Protein AF-A0AAD2HY59-F1 (afdb_monomer)

Nearest PDB structures (foldseek):
  3oyn-assembly1_A  TM=8.145E-01  e=1.108E-03  Human spumaretrovirus
  2x74-assembly2_A  TM=9.510E-01  e=5.685E-03  Human spumaretrovirus
  4bac-assembly1_A-2  TM=8.127E-01  e=1.832E-03  Human spumaretrovirus
  3s3n-assembly1_B-2  TM=8.942E-01  e=7.787E-03  Human spumaretrovirus
  4ikf-assembly1_B  TM=8.886E-01  e=1.001E-02  Human spumaretrovirus

pLDDT: mean 91.21, std 5.13, range [69.12, 96.81]

Mean pr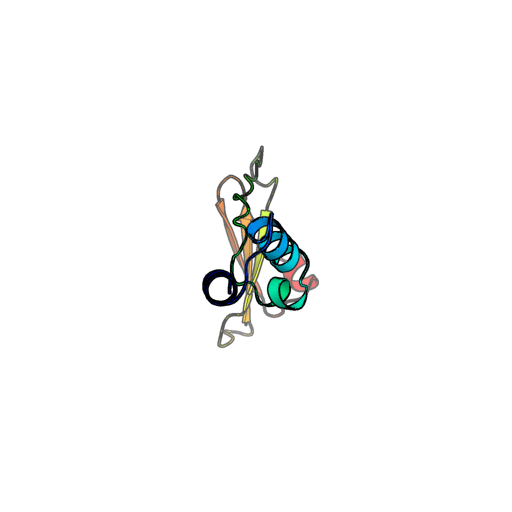edicted aligned error: 8.13 Å

Organism: NCBI:txid2018698

Solvent-accessible surface area (backbone atoms only — not comparable to full-atom values): 6170 Å² total; per-residue (Å²): 109,71,74,66,44,66,76,78,54,87,63,88,65,48,70,57,54,53,52,50,47,55,73,68,34,61,75,55,56,74,68,50,82,80,74,83,82,74,78,85,80,85,82,85,54,98,48,81,78,74,44,68,52,71,51,76,47,81,51,77,84,61,56,98,66,28,32,33,36,39,38,40,27,26,69,61,81,60,50,73,52,72,50,79,27,66,56,98,44,72,72,54,59,75,68,108

Sequence (96 aa):
TKSLLETRFWWPEMERDVDWWRKTCHSCQVRQKTLLRTPPTLTMTPSVFQKIHTDVMIMGTPSNGYRYVVAARDSLTRYVEARPLQADNAKAIARF

Radius of gyration: 26.09 Å; Cα contacts (8 Å, |Δi|>4): 102; chains: 1; bounding box: 51×36×65 Å

Secondary structure (DSSP, 8-state):
-HHHHHTT---TTHHHHHHHHHHH-HHHHHH------PPPP-----STTSSEEEEEEEEEEEETTEEEEEEEEETTT--EEEEEESS-SHHHHTT-

InterPro domains:
  IPR012337 Ribonuclease H-like superfamily [SSF53098] (45-95)
  IPR036397 Ribonuclease H superfamily [G3DSA:3.30.420.10] (41-96)
  IPR041588 Integrase zinc-binding domain [PF17921] (1-33)
  IPR052160 Gypsy Retrotransposon Integrase-like [PTHR47266] (1-87)

Foldseek 3Di:
DVVVCVVPDDDPPVVVVVVVCCVPPPVNVVPDPDDDDDDDDDDDDPDWPRDKDKDKDAADDDDPLFGIKIWIATPPPRDIDIDTFNDDDPVRVVVD

Structure (mmCIF, N/CA/C/O backbone):
data_AF-A0AAD2HY59-F1
#
_entry.id   AF-A0AAD2HY59-F1
#
loop_
_atom_site.group_PDB
_atom_site.id
_atom_site.type_symbol
_atom_site.label_atom_id
_atom_site.label_alt_id
_atom_site.label_comp_id
_atom_site.label_asym_id
_atom_site.label_entity_id
_atom_site.label_seq_id
_atom_site.pdbx_PDB_ins_code
_atom_site.Cartn_x
_atom_site.Cartn_y
_atom_site.Cartn_z
_atom_site.occupancy
_atom_site.B_iso_or_equiv
_atom_site.auth_seq_id
_atom_site.auth_comp_id
_atom_site.auth_asym_id
_atom_site.auth_atom_id
_atom_site.pdbx_PDB_model_num
ATOM 1 N N . THR A 1 1 ? 24.381 -8.063 -26.396 1.00 69.12 1 THR A N 1
ATOM 2 C CA . THR A 1 1 ? 23.778 -8.265 -27.732 1.00 69.12 1 THR A CA 1
ATOM 3 C C . THR A 1 1 ? 24.348 -7.311 -28.759 1.00 69.12 1 THR A C 1
ATOM 5 O O . THR A 1 1 ? 24.889 -7.812 -29.728 1.00 69.12 1 THR A O 1
ATOM 8 N N . LYS A 1 2 ? 24.325 -5.985 -28.532 1.00 78.81 2 LYS A N 1
ATOM 9 C CA . LYS A 1 2 ? 24.937 -4.987 -29.437 1.00 78.81 2 LYS A CA 1
ATOM 10 C C . LYS A 1 2 ? 26.405 -5.311 -29.786 1.00 78.81 2 LYS A C 1
ATOM 12 O O . LYS A 1 2 ? 26.697 -5.579 -30.942 1.00 78.81 2 LYS A O 1
ATOM 17 N N . SER A 1 3 ? 27.256 -5.501 -28.774 1.00 81.44 3 SER A N 1
ATOM 18 C CA . SER A 1 3 ? 28.675 -5.859 -28.958 1.00 81.44 3 SER A CA 1
ATOM 19 C C . SER A 1 3 ? 28.933 -7.172 -29.714 1.00 81.44 3 SER A C 1
ATOM 21 O O . SER A 1 3 ? 29.959 -7.322 -30.365 1.00 81.44 3 SER A O 1
ATOM 23 N N . LEU A 1 4 ? 28.019 -8.147 -29.650 1.00 88.31 4 LEU A N 1
ATOM 24 C CA . LEU A 1 4 ? 28.159 -9.414 -30.382 1.00 88.31 4 LEU A CA 1
ATOM 25 C C . LEU A 1 4 ? 27.776 -9.277 -31.857 1.00 88.31 4 LEU A C 1
ATOM 27 O O . LEU A 1 4 ? 28.304 -10.008 -32.686 1.00 88.31 4 LEU A O 1
ATOM 31 N N . LEU A 1 5 ? 26.863 -8.363 -32.185 1.00 88.25 5 LEU A N 1
ATOM 32 C CA . LEU A 1 5 ? 26.469 -8.108 -33.567 1.00 88.25 5 LEU A CA 1
ATOM 33 C C . LEU A 1 5 ? 27.541 -7.279 -34.287 1.00 88.25 5 LEU A C 1
ATOM 35 O O . LEU A 1 5 ? 27.922 -7.625 -35.400 1.00 88.25 5 LEU A O 1
ATOM 39 N N . GLU A 1 6 ? 28.088 -6.262 -33.616 1.00 88.69 6 GLU A N 1
ATOM 40 C CA . GLU A 1 6 ? 29.126 -5.361 -34.152 1.00 88.69 6 GLU A CA 1
ATOM 41 C C . GLU A 1 6 ? 30.438 -6.073 -34.512 1.00 88.69 6 GLU A C 1
ATOM 43 O O . GLU A 1 6 ? 31.196 -5.597 -35.349 1.00 88.69 6 GLU A O 1
ATOM 48 N N . THR A 1 7 ? 30.717 -7.232 -33.907 1.00 91.00 7 THR A N 1
ATOM 49 C CA . THR A 1 7 ? 31.935 -8.009 -34.204 1.00 91.00 7 THR A CA 1
ATOM 50 C C . THR A 1 7 ? 31.851 -8.810 -35.502 1.00 91.00 7 THR A C 1
ATOM 52 O O . THR A 1 7 ? 32.877 -9.288 -35.979 1.00 91.00 7 THR A O 1
ATOM 55 N N . ARG A 1 8 ? 30.651 -9.009 -36.064 1.00 91.81 8 ARG A N 1
ATOM 56 C CA . ARG A 1 8 ? 30.427 -9.930 -37.195 1.00 91.81 8 ARG A CA 1
ATOM 57 C C . ARG A 1 8 ? 29.671 -9.316 -38.367 1.00 91.81 8 ARG A C 1
ATOM 59 O O . ARG A 1 8 ? 29.758 -9.849 -39.468 1.00 91.81 8 ARG A O 1
ATOM 66 N N . PHE A 1 9 ? 28.924 -8.240 -38.139 1.00 90.19 9 PHE A N 1
ATOM 67 C CA . PHE A 1 9 ? 28.036 -7.649 -39.134 1.00 90.19 9 PHE A CA 1
ATOM 68 C C . PHE A 1 9 ? 28.090 -6.123 -39.074 1.00 90.19 9 PHE A C 1
ATOM 70 O O . PHE A 1 9 ? 28.314 -5.543 -38.013 1.00 90.19 9 PHE A O 1
ATOM 77 N N . TRP A 1 10 ? 27.846 -5.484 -40.218 1.00 91.81 10 TRP A N 1
ATOM 78 C CA . TRP A 1 10 ? 27.728 -4.035 -40.336 1.00 91.81 10 TRP A CA 1
ATOM 79 C C . TRP A 1 10 ? 26.715 -3.675 -41.425 1.00 91.81 10 TRP A C 1
ATOM 81 O O . TRP A 1 10 ? 26.727 -4.275 -42.501 1.00 91.81 10 TRP A O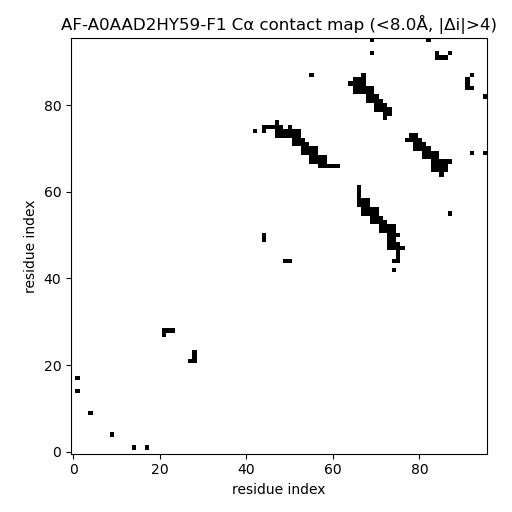 1
ATOM 91 N N . TRP A 1 11 ? 25.855 -2.697 -41.143 1.00 93.88 11 TRP A N 1
ATOM 92 C CA . TRP A 1 11 ? 24.978 -2.053 -42.121 1.00 93.88 11 TRP A CA 1
ATOM 93 C C . TRP A 1 11 ? 24.597 -0.631 -41.656 1.00 93.88 11 TRP A C 1
ATOM 95 O O . TRP A 1 11 ? 24.758 -0.312 -40.470 1.00 93.88 11 TRP A O 1
ATOM 105 N N . PRO A 1 12 ? 24.104 0.243 -42.556 1.00 94.50 12 PRO A N 1
ATOM 106 C CA . PRO A 1 12 ? 23.625 1.575 -42.180 1.00 94.50 12 PRO A CA 1
ATOM 107 C C . PRO A 1 12 ? 22.482 1.504 -41.154 1.00 94.50 12 PRO A C 1
ATOM 109 O O . PRO A 1 12 ? 21.588 0.686 -41.297 1.00 94.50 12 PRO A O 1
ATOM 112 N N . GLU A 1 13 ? 22.493 2.363 -40.131 1.00 92.25 13 GLU A N 1
ATOM 113 C CA . GLU A 1 13 ? 21.469 2.416 -39.061 1.00 92.25 13 GLU A CA 1
ATOM 114 C C . GLU A 1 13 ? 21.336 1.163 -38.167 1.00 92.25 13 GLU A C 1
ATOM 116 O O . GLU A 1 13 ? 20.399 1.066 -37.376 1.00 92.25 13 GLU A O 1
ATOM 121 N N . MET A 1 14 ? 22.315 0.253 -38.176 1.00 91.31 14 MET A N 1
ATOM 122 C CA . MET A 1 14 ? 22.333 -0.958 -37.341 1.00 91.31 14 MET A CA 1
ATOM 123 C C . MET A 1 14 ? 21.961 -0.731 -35.867 1.00 91.31 14 MET A C 1
ATOM 125 O O . MET A 1 14 ? 21.223 -1.520 -35.274 1.00 91.31 14 MET A O 1
ATOM 129 N N . GLU A 1 15 ? 22.447 0.349 -35.254 1.00 90.25 15 GLU A N 1
ATOM 130 C CA . GLU A 1 15 ? 22.112 0.660 -33.862 1.00 90.25 15 GLU A CA 1
ATOM 131 C C . GLU A 1 15 ? 20.613 0.912 -33.654 1.00 90.25 15 GLU A C 1
ATOM 133 O O . GLU A 1 15 ? 20.039 0.465 -32.656 1.00 90.25 15 GLU A O 1
ATOM 138 N N . ARG A 1 16 ? 19.981 1.609 -34.604 1.00 93.38 16 ARG A N 1
ATOM 139 C CA . ARG A 1 16 ? 18.558 1.947 -34.580 1.00 93.38 16 ARG A CA 1
ATOM 140 C C . ARG A 1 16 ? 17.708 0.691 -34.722 1.00 93.38 16 ARG A C 1
ATOM 142 O O . ARG A 1 16 ? 16.758 0.525 -33.960 1.00 93.38 16 ARG A O 1
ATOM 149 N N . ASP A 1 17 ? 18.080 -0.204 -35.632 1.00 92.69 17 ASP A N 1
ATOM 150 C CA . ASP A 1 17 ? 17.369 -1.465 -35.860 1.00 92.69 17 ASP A CA 1
ATOM 151 C C . ASP A 1 17 ? 17.447 -2.392 -34.645 1.00 92.69 17 ASP A C 1
ATOM 153 O O . ASP A 1 17 ? 16.446 -2.982 -34.231 1.00 92.69 17 ASP A O 1
ATOM 157 N N . VAL A 1 18 ? 18.625 -2.485 -34.017 1.00 92.50 18 VAL A N 1
ATOM 158 C CA . VAL A 1 18 ? 18.819 -3.281 -32.797 1.00 92.50 18 VAL A CA 1
ATOM 159 C C . VAL A 1 18 ? 18.002 -2.715 -31.633 1.00 92.50 18 VAL A C 1
ATOM 161 O O . VAL A 1 18 ? 17.401 -3.489 -30.882 1.00 92.50 18 VAL A O 1
ATOM 164 N N . ASP A 1 19 ? 17.951 -1.391 -31.464 1.00 91.38 19 ASP A N 1
ATOM 165 C CA . ASP A 1 19 ? 17.126 -0.770 -30.422 1.00 91.38 19 ASP A CA 1
ATOM 166 C C . ASP A 1 19 ? 15.625 -0.931 -30.704 1.00 91.38 19 ASP A C 1
ATOM 168 O O . ASP A 1 19 ? 14.860 -1.262 -29.794 1.00 91.38 19 ASP A O 1
ATOM 172 N N . TRP A 1 20 ? 15.201 -0.782 -31.963 1.00 94.31 20 TRP A N 1
ATOM 173 C CA . TRP A 1 20 ? 13.826 -1.044 -32.382 1.00 94.31 20 TRP A CA 1
ATOM 174 C C . TRP A 1 20 ? 13.419 -2.486 -32.072 1.00 94.31 20 TRP A C 1
ATOM 176 O O . TRP A 1 20 ? 12.424 -2.700 -31.380 1.00 94.31 20 TRP A O 1
ATOM 186 N N . TRP A 1 21 ? 14.231 -3.468 -32.474 1.00 92.75 21 TRP A N 1
ATOM 187 C CA . TRP A 1 21 ? 13.978 -4.881 -32.192 1.00 92.75 21 TRP A CA 1
ATOM 188 C C . TRP A 1 21 ? 13.930 -5.169 -30.690 1.00 92.75 21 TRP A C 1
ATOM 190 O O . TRP A 1 21 ? 13.057 -5.892 -30.211 1.00 92.75 21 TRP A O 1
ATOM 200 N N . ARG A 1 22 ? 14.833 -4.570 -29.901 1.00 90.62 22 ARG A N 1
ATOM 201 C CA . ARG A 1 22 ? 14.817 -4.707 -28.436 1.00 90.62 22 ARG A CA 1
ATOM 202 C C . ARG A 1 22 ? 13.506 -4.196 -27.833 1.00 90.62 22 ARG A C 1
ATOM 204 O O . ARG A 1 22 ? 12.998 -4.806 -26.890 1.00 90.62 22 ARG A O 1
ATOM 211 N N . LYS A 1 23 ? 12.978 -3.082 -28.347 1.00 90.38 23 LYS A N 1
ATOM 212 C CA . LYS A 1 23 ? 11.725 -2.463 -27.888 1.00 90.38 23 LYS A CA 1
ATOM 213 C C . LYS A 1 23 ? 10.486 -3.258 -28.308 1.00 90.38 23 LYS A C 1
ATOM 215 O O . LYS A 1 23 ? 9.542 -3.330 -27.531 1.00 90.38 23 LYS A O 1
ATOM 220 N N . THR A 1 24 ? 10.486 -3.869 -29.491 1.00 94.88 24 THR A N 1
ATOM 221 C CA . THR A 1 24 ? 9.331 -4.620 -30.019 1.00 94.88 24 THR A CA 1
ATOM 222 C C . THR A 1 24 ? 9.326 -6.100 -29.628 1.00 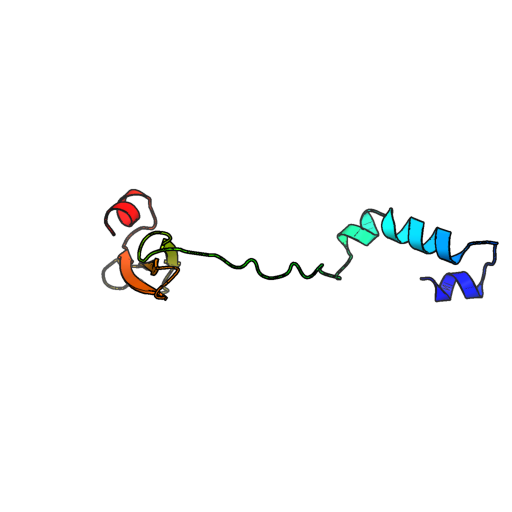94.88 24 THR A C 1
ATOM 224 O O . THR A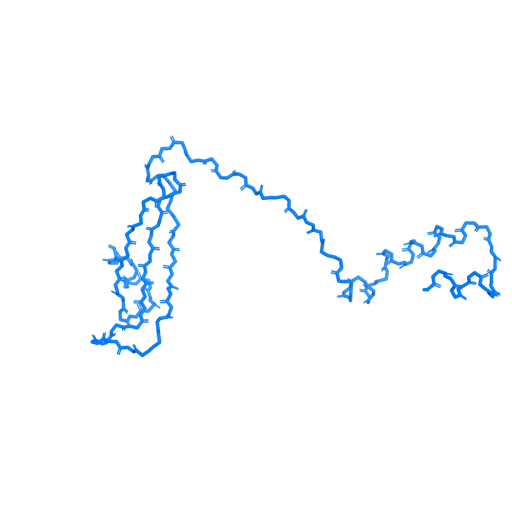 1 24 ? 8.274 -6.738 -29.642 1.00 94.88 24 THR A O 1
ATOM 227 N N . CYS A 1 25 ? 10.469 -6.667 -29.232 1.00 93.81 25 CYS A N 1
ATOM 228 C CA . CYS A 1 25 ? 10.573 -8.073 -28.855 1.00 93.81 25 CYS A CA 1
ATOM 229 C C . CYS A 1 25 ? 9.853 -8.380 -27.530 1.00 93.81 25 CYS A C 1
ATOM 231 O O . CYS A 1 25 ? 10.364 -8.109 -26.440 1.00 93.81 25 CYS A O 1
ATOM 233 N N . HIS A 1 26 ? 8.696 -9.040 -27.616 1.00 94.25 26 HIS A N 1
ATOM 234 C CA . HIS A 1 26 ? 7.867 -9.395 -26.461 1.00 94.25 26 HIS A CA 1
ATOM 235 C C . HIS A 1 26 ? 8.616 -10.206 -25.388 1.00 94.25 26 HIS A C 1
ATOM 237 O O . HIS A 1 26 ? 8.553 -9.882 -24.204 1.00 94.25 26 HIS A O 1
ATOM 243 N N . SER A 1 27 ? 9.375 -11.233 -25.781 1.00 95.38 27 SER A N 1
ATOM 244 C CA . SER A 1 27 ? 10.098 -12.086 -24.826 1.00 95.38 27 SER A CA 1
ATOM 245 C C . SER A 1 27 ? 11.200 -11.326 -24.079 1.00 95.38 27 SER A C 1
ATOM 247 O O . SER A 1 27 ? 11.438 -11.589 -22.898 1.00 95.38 27 SER A O 1
ATOM 249 N N . CYS A 1 28 ? 11.844 -10.356 -24.738 1.00 91.50 28 CYS A N 1
ATOM 250 C CA . CYS A 1 28 ? 12.801 -9.456 -24.104 1.00 91.50 28 CYS A CA 1
ATOM 251 C C . CYS A 1 28 ? 12.112 -8.493 -23.135 1.00 91.50 28 CYS A C 1
ATOM 253 O O . CYS A 1 28 ? 12.624 -8.313 -22.033 1.00 91.50 28 CYS A O 1
ATOM 255 N N . GLN A 1 29 ? 10.960 -7.926 -23.510 1.00 91.31 29 GLN A N 1
ATOM 256 C CA . GLN A 1 29 ? 10.181 -7.024 -22.653 1.00 91.31 29 GLN A CA 1
ATOM 257 C C . GLN A 1 29 ? 9.685 -7.736 -21.383 1.00 91.31 29 GLN A C 1
ATOM 259 O O . GLN A 1 29 ? 9.865 -7.226 -20.284 1.00 91.31 29 GLN A O 1
ATOM 264 N N . VAL A 1 30 ? 9.162 -8.963 -21.496 1.00 92.44 30 VAL A N 1
ATOM 265 C CA . VAL A 1 30 ? 8.701 -9.758 -20.337 1.00 92.44 30 VAL A CA 1
ATOM 266 C C . VAL A 1 30 ? 9.848 -10.117 -19.383 1.00 92.44 30 VAL A C 1
ATOM 268 O O . VAL A 1 30 ? 9.663 -10.169 -18.171 1.00 92.44 30 VAL A O 1
ATOM 271 N N . ARG A 1 31 ? 11.053 -10.366 -19.913 1.00 92.81 31 ARG A N 1
ATOM 272 C CA . ARG A 1 31 ? 12.246 -10.698 -19.111 1.00 92.81 31 ARG A CA 1
ATOM 273 C C . ARG A 1 31 ? 13.020 -9.465 -18.638 1.00 92.81 31 ARG A C 1
ATOM 275 O O . ARG A 1 31 ? 14.014 -9.613 -17.919 1.00 92.81 31 ARG A O 1
ATOM 282 N N . GLN A 1 32 ? 12.623 -8.265 -19.057 1.00 88.00 32 GLN A N 1
ATOM 283 C CA . GLN A 1 32 ? 13.305 -7.030 -18.699 1.00 88.00 32 GLN A CA 1
ATOM 284 C C . GLN A 1 32 ? 13.162 -6.776 -17.194 1.00 88.00 32 GLN A C 1
ATOM 286 O O . GLN A 1 32 ? 12.064 -6.696 -16.658 1.00 88.00 32 GLN A O 1
ATOM 291 N N . LYS A 1 33 ? 14.295 -6.619 -16.501 1.00 87.56 33 LYS A N 1
ATOM 292 C CA . LYS A 1 33 ? 14.335 -6.345 -15.050 1.00 87.56 33 LYS A CA 1
ATOM 293 C C . LYS A 1 33 ? 14.329 -4.854 -14.709 1.00 87.56 33 LYS A C 1
ATOM 295 O O . LYS A 1 33 ? 14.310 -4.484 -13.538 1.00 87.56 33 LYS A O 1
ATOM 300 N N . THR A 1 34 ? 14.414 -3.989 -15.716 1.00 85.94 34 THR A N 1
ATOM 301 C CA . THR A 1 34 ? 14.390 -2.541 -15.517 1.00 85.94 34 THR A CA 1
ATOM 302 C C . THR A 1 34 ? 12.975 -2.115 -15.158 1.00 85.94 34 THR A C 1
ATOM 304 O O . THR A 1 34 ? 12.090 -2.122 -16.008 1.00 85.94 34 THR A O 1
ATOM 307 N N . LEU A 1 35 ? 12.776 -1.729 -13.903 1.00 81.44 35 LEU A N 1
ATOM 308 C CA . LEU A 1 35 ? 11.521 -1.155 -13.441 1.00 81.44 35 LEU A CA 1
ATOM 309 C C . LEU A 1 35 ? 11.491 0.339 -13.770 1.00 81.44 35 LEU A C 1
ATOM 311 O O . LEU A 1 35 ? 12.430 1.073 -13.449 1.00 81.44 35 LEU A O 1
ATOM 315 N N . LEU A 1 36 ? 10.398 0.792 -14.380 1.00 82.38 36 LEU A N 1
ATOM 316 C CA . LEU A 1 36 ? 10.081 2.214 -14.440 1.00 82.38 36 LEU A CA 1
ATOM 317 C C . LEU A 1 36 ? 9.782 2.687 -13.014 1.00 82.38 36 LEU A C 1
ATOM 319 O O . LEU A 1 36 ? 8.908 2.144 -12.339 1.00 82.38 36 LEU A O 1
ATOM 323 N N . ARG A 1 37 ? 10.528 3.686 -12.538 1.00 83.31 37 ARG A N 1
ATOM 324 C CA . ARG A 1 37 ? 10.239 4.324 -11.252 1.00 83.31 37 ARG A CA 1
ATOM 325 C C . ARG A 1 37 ? 9.094 5.306 -11.451 1.00 83.31 37 ARG A C 1
ATOM 327 O O . ARG A 1 37 ? 9.310 6.408 -11.945 1.00 83.31 37 ARG A O 1
ATOM 334 N N . THR A 1 38 ? 7.889 4.911 -11.064 1.00 84.50 38 THR A N 1
ATOM 335 C CA . THR A 1 38 ? 6.774 5.853 -10.949 1.00 84.50 38 THR A CA 1
ATOM 336 C C . THR A 1 38 ? 7.029 6.767 -9.749 1.00 84.50 38 THR A C 1
ATOM 338 O O . THR A 1 38 ? 7.331 6.253 -8.665 1.00 84.50 38 THR A O 1
ATOM 341 N N . PRO A 1 39 ? 6.953 8.102 -9.901 1.00 85.88 39 PRO A N 1
ATOM 342 C CA . PRO A 1 39 ? 7.104 8.998 -8.765 1.00 85.88 39 PRO A CA 1
ATOM 343 C C . PRO A 1 39 ? 5.985 8.749 -7.740 1.00 85.88 39 PRO A C 1
ATOM 345 O O . PRO A 1 39 ? 4.863 8.408 -8.127 1.00 85.88 39 PRO A O 1
ATOM 348 N N . PRO A 1 40 ? 6.259 8.918 -6.435 1.00 83.31 40 PRO A N 1
ATOM 349 C CA . PRO A 1 40 ? 5.229 8.784 -5.417 1.00 83.31 40 PRO A CA 1
ATOM 350 C C . PRO A 1 40 ? 4.135 9.833 -5.635 1.00 83.31 40 PRO A C 1
ATOM 352 O O . PRO A 1 40 ? 4.415 11.013 -5.846 1.00 83.31 40 PRO A O 1
ATOM 355 N N . THR A 1 41 ? 2.875 9.409 -5.571 1.00 83.56 41 THR A N 1
ATOM 356 C CA . THR A 1 41 ? 1.733 10.323 -5.652 1.00 83.56 41 THR A CA 1
ATOM 357 C C . THR A 1 41 ? 1.532 11.022 -4.310 1.00 83.56 41 THR A C 1
ATOM 359 O O . THR A 1 41 ? 1.398 10.365 -3.277 1.00 83.56 41 THR A O 1
ATOM 362 N N . LEU A 1 42 ? 1.473 12.355 -4.313 1.00 78.75 42 LEU A N 1
ATOM 363 C CA . LEU A 1 42 ? 1.111 13.122 -3.122 1.00 78.75 42 LEU A CA 1
ATOM 364 C C . LEU A 1 42 ? -0.396 13.007 -2.877 1.00 78.75 42 LEU A C 1
ATOM 366 O O . LEU A 1 42 ? -1.211 13.490 -3.661 1.00 78.75 42 LEU A O 1
ATOM 370 N N . THR A 1 43 ? -0.786 12.384 -1.770 1.00 76.69 43 THR A N 1
ATOM 371 C CA . THR A 1 43 ? -2.175 12.396 -1.301 1.00 76.69 43 THR A CA 1
ATOM 372 C C . THR A 1 43 ? -2.458 13.685 -0.539 1.00 76.69 43 THR A C 1
ATOM 374 O O . THR A 1 43 ? -2.107 13.800 0.634 1.00 76.69 43 THR A O 1
ATOM 377 N N . MET A 1 44 ? -3.133 14.639 -1.180 1.00 81.50 44 MET A N 1
ATOM 378 C CA . MET A 1 44 ? -3.706 15.788 -0.476 1.00 81.50 44 MET A CA 1
ATOM 379 C C . MET A 1 44 ? -4.974 15.361 0.268 1.00 81.50 44 MET A C 1
ATOM 381 O O . MET A 1 44 ? -5.870 14.753 -0.317 1.00 81.50 44 MET A O 1
ATOM 385 N N . THR A 1 45 ? -5.032 15.659 1.565 1.00 84.75 45 THR A N 1
ATOM 386 C CA . THR A 1 45 ? -6.203 15.409 2.417 1.00 84.75 45 THR A CA 1
ATOM 387 C C . THR A 1 45 ? -6.534 16.724 3.123 1.00 84.75 45 THR A C 1
ATOM 389 O O . THR A 1 45 ? -5.756 17.125 3.985 1.00 84.75 45 THR A O 1
ATOM 392 N N . PRO A 1 46 ? -7.598 17.446 2.722 1.00 84.81 46 PRO A N 1
ATOM 393 C CA . PRO A 1 46 ? -7.794 18.826 3.168 1.00 84.81 46 PRO A CA 1
ATOM 394 C C . PRO A 1 46 ? -8.285 18.966 4.616 1.00 84.81 46 PRO A C 1
ATOM 396 O O . PRO A 1 46 ? -8.189 20.057 5.169 1.00 84.81 46 PRO A O 1
ATOM 399 N N . SER A 1 47 ? -8.783 17.897 5.246 1.00 92.38 47 SER A N 1
ATOM 400 C CA . SER A 1 47 ? -9.248 17.923 6.639 1.00 92.38 47 SER A CA 1
ATOM 401 C C . SER A 1 47 ? -9.043 16.587 7.365 1.00 92.38 47 SER A C 1
ATOM 403 O O . SER A 1 47 ? -8.791 15.553 6.740 1.00 92.38 47 SER A O 1
ATOM 405 N N . VAL A 1 48 ? -9.117 16.623 8.700 1.00 94.25 48 VAL A N 1
ATOM 406 C CA . VAL A 1 48 ? -8.996 15.442 9.572 1.00 94.25 48 VAL A CA 1
ATOM 407 C C . VAL A 1 48 ? -10.179 14.500 9.327 1.00 94.25 48 VAL A C 1
ATOM 409 O O . VAL A 1 48 ? -11.306 14.961 9.169 1.00 94.25 48 VAL A O 1
ATOM 412 N N . PHE A 1 49 ? -9.930 13.188 9.294 1.00 92.00 49 PHE A N 1
ATOM 413 C CA . PHE A 1 49 ? -10.929 12.127 9.090 1.00 92.00 49 PHE A CA 1
ATOM 414 C C . PHE A 1 49 ? -11.616 12.111 7.717 1.00 92.00 49 PHE A C 1
ATOM 416 O O . PHE A 1 49 ? -12.564 11.360 7.506 1.00 92.00 49 PHE A O 1
ATOM 423 N N . GLN A 1 50 ? -11.115 12.869 6.741 1.00 93.75 50 GLN A N 1
ATOM 424 C CA . GLN A 1 50 ? -11.663 12.855 5.383 1.00 93.75 50 GLN A CA 1
ATOM 425 C C . GLN A 1 50 ? -11.167 11.674 4.541 1.00 93.75 50 GLN A C 1
ATOM 427 O O . GLN A 1 50 ? -11.867 11.199 3.647 1.00 93.75 50 GLN A O 1
ATOM 432 N N . LYS A 1 51 ? -9.942 11.208 4.797 1.00 92.81 51 LYS A N 1
ATOM 433 C CA . LYS A 1 51 ? -9.378 10.012 4.166 1.00 92.81 51 LYS A CA 1
ATOM 434 C C . LYS A 1 51 ? -8.765 9.137 5.241 1.00 92.81 51 LYS A C 1
ATOM 436 O O . LYS A 1 51 ? -7.793 9.532 5.881 1.00 92.81 51 LYS A O 1
ATOM 441 N N . ILE A 1 52 ? -9.313 7.938 5.379 1.00 93.75 52 ILE A N 1
ATOM 442 C CA . ILE A 1 52 ? -8.855 6.933 6.329 1.00 93.75 52 ILE A CA 1
ATOM 443 C C . ILE A 1 52 ? -8.335 5.737 5.538 1.00 93.75 52 ILE A C 1
ATOM 445 O O . ILE A 1 52 ? -8.989 5.245 4.620 1.00 93.75 52 ILE A O 1
ATOM 449 N N . HIS A 1 53 ? -7.130 5.301 5.880 1.00 94.25 53 HIS A N 1
ATOM 450 C CA . HIS A 1 53 ? -6.537 4.075 5.374 1.00 94.25 53 HIS A CA 1
ATOM 451 C C . HIS A 1 53 ? -6.785 2.973 6.391 1.00 94.25 53 HIS A C 1
ATOM 453 O O . HIS A 1 53 ? -6.252 3.044 7.497 1.00 94.25 53 HIS A O 1
ATOM 459 N N . THR A 1 54 ? -7.577 1.978 6.012 1.00 95.38 54 THR A N 1
ATOM 460 C CA . THR A 1 54 ? -7.877 0.825 6.861 1.00 95.38 54 THR A CA 1
ATOM 461 C C . THR A 1 54 ? -7.229 -0.417 6.280 1.00 95.38 54 THR A C 1
ATOM 463 O O . THR A 1 54 ? -7.324 -0.648 5.076 1.00 95.38 54 THR A O 1
ATOM 466 N N . ASP A 1 55 ? -6.583 -1.202 7.133 1.00 96.00 55 ASP A N 1
ATOM 467 C CA . ASP A 1 55 ? -5.962 -2.470 6.761 1.00 96.00 55 ASP A CA 1
ATOM 468 C C . ASP A 1 55 ? -6.161 -3.521 7.861 1.00 96.00 55 ASP A C 1
ATOM 470 O O . ASP A 1 55 ? -6.371 -3.179 9.031 1.00 96.00 55 ASP A O 1
ATOM 474 N N . VAL A 1 56 ? -6.109 -4.797 7.480 1.00 96.50 56 VAL A N 1
ATOM 475 C CA . VAL A 1 56 ? -6.241 -5.938 8.391 1.00 96.50 56 VAL A CA 1
ATOM 476 C C . VAL A 1 56 ? -4.971 -6.772 8.336 1.00 96.50 56 VAL A C 1
ATOM 478 O O . VAL A 1 56 ? -4.587 -7.311 7.304 1.00 96.50 56 VAL A O 1
ATOM 481 N N . MET A 1 57 ? -4.333 -6.921 9.490 1.00 95.75 57 MET A N 1
ATOM 482 C CA . MET A 1 57 ? -3.131 -7.727 9.651 1.00 95.75 57 MET A CA 1
ATOM 483 C C . MET A 1 57 ? -3.480 -9.068 10.290 1.00 95.75 57 MET A C 1
ATOM 485 O O . MET A 1 57 ? -4.212 -9.130 11.281 1.00 95.75 57 MET A O 1
ATOM 489 N N . ILE A 1 58 ? -2.920 -10.149 9.746 1.00 95.56 58 ILE A N 1
ATOM 490 C CA . ILE A 1 58 ? -3.001 -11.483 10.344 1.00 95.56 58 ILE A CA 1
ATOM 491 C C . ILE A 1 58 ? -1.885 -11.600 11.380 1.00 95.56 58 ILE A C 1
ATOM 493 O O . ILE A 1 58 ? -0.703 -11.576 11.039 1.00 95.56 58 ILE A O 1
ATOM 497 N N . MET A 1 59 ? -2.260 -11.748 12.645 1.00 92.38 59 MET A N 1
ATOM 498 C CA . MET A 1 59 ? -1.334 -12.084 13.719 1.00 92.38 59 MET A CA 1
ATOM 499 C C . MET A 1 59 ? -1.067 -13.592 13.730 1.00 92.38 59 MET A C 1
ATOM 501 O O . MET A 1 59 ? -1.836 -14.379 13.175 1.00 92.38 59 MET A O 1
ATOM 505 N N . GLY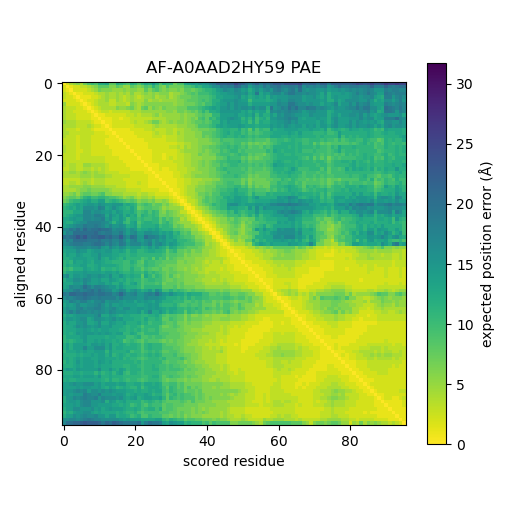 A 1 60 ? 0.052 -13.988 14.342 1.00 88.88 60 GLY A N 1
ATOM 506 C CA . GLY A 1 60 ? 0.490 -15.382 14.432 1.00 88.88 60 GLY A CA 1
ATOM 507 C C . GLY A 1 60 ? -0.467 -16.257 15.248 1.00 88.88 60 GLY A C 1
ATOM 508 O O . GLY A 1 60 ? -1.584 -16.562 14.829 1.00 88.88 60 GLY A O 1
ATOM 509 N N . THR A 1 61 ? -0.023 -16.720 16.413 1.00 92.31 61 THR A N 1
ATOM 510 C CA . THR A 1 61 ? -0.867 -17.561 17.268 1.00 92.31 61 THR A CA 1
ATOM 511 C C . THR A 1 61 ? -2.051 -16.748 17.805 1.00 92.31 61 THR A C 1
ATOM 513 O O . THR A 1 61 ? -1.827 -15.673 18.366 1.00 92.31 61 THR A O 1
ATOM 516 N N . PRO A 1 62 ? -3.300 -17.228 17.663 1.00 92.00 62 PRO A N 1
ATOM 517 C CA . PRO A 1 62 ? -4.457 -16.532 18.208 1.00 92.00 62 PRO A CA 1
ATOM 518 C C . PRO A 1 62 ? -4.370 -16.394 19.730 1.00 92.00 62 PRO A C 1
ATOM 520 O O . PRO A 1 62 ? -3.993 -17.338 20.423 1.00 92.00 62 PRO A O 1
ATOM 523 N N . SER A 1 63 ? -4.794 -15.245 20.249 1.00 91.75 63 SER A N 1
ATOM 524 C CA . SER A 1 63 ? -4.959 -15.009 21.686 1.00 91.75 63 SER A CA 1
ATOM 525 C C . SER A 1 63 ? -6.433 -14.753 21.976 1.00 91.75 63 SER A C 1
ATOM 527 O O . SER A 1 63 ? -7.036 -13.877 21.361 1.00 91.75 63 SER A O 1
ATOM 529 N N . ASN A 1 64 ? -7.052 -15.541 22.861 1.00 91.69 64 ASN A N 1
ATOM 530 C CA . ASN A 1 64 ? -8.483 -15.437 23.197 1.00 91.69 64 ASN A CA 1
ATOM 531 C C . ASN A 1 64 ? -9.426 -15.453 21.972 1.00 91.69 64 ASN A C 1
ATOM 533 O O . ASN A 1 64 ? -10.433 -14.747 21.931 1.00 91.69 64 ASN A O 1
ATOM 537 N N . GLY A 1 65 ? -9.077 -16.229 20.940 1.00 91.31 65 GLY A N 1
ATOM 538 C CA . GLY A 1 65 ? -9.838 -16.310 19.687 1.00 91.31 65 GLY A CA 1
ATOM 539 C C . GLY A 1 65 ? -9.621 -15.138 18.722 1.00 91.31 65 GLY A C 1
ATOM 540 O O . GLY A 1 65 ? -10.181 -15.147 17.630 1.00 91.31 65 GLY A O 1
ATOM 541 N N . TYR A 1 66 ? -8.793 -14.153 19.077 1.00 94.19 66 TYR A N 1
ATOM 542 C CA . TYR A 1 66 ? -8.414 -13.049 18.200 1.00 94.19 66 TYR A CA 1
ATOM 543 C C . TYR A 1 66 ? -7.148 -13.397 17.424 1.00 94.19 66 TYR A C 1
ATOM 545 O O . TYR A 1 66 ? -6.098 -13.668 18.009 1.00 94.19 66 TYR A O 1
ATOM 553 N N . ARG A 1 67 ? -7.258 -13.384 16.095 1.00 95.25 67 ARG A N 1
ATOM 554 C CA . ARG A 1 67 ? -6.150 -13.665 15.170 1.00 95.25 67 ARG A CA 1
ATOM 555 C C . ARG A 1 67 ? -5.824 -12.479 14.272 1.00 95.25 67 ARG A C 1
ATOM 557 O O . ARG A 1 67 ? -4.730 -12.409 13.732 1.00 95.25 67 ARG A O 1
ATOM 564 N N . TYR A 1 68 ? -6.753 -11.553 14.103 1.00 95.81 68 TYR A N 1
A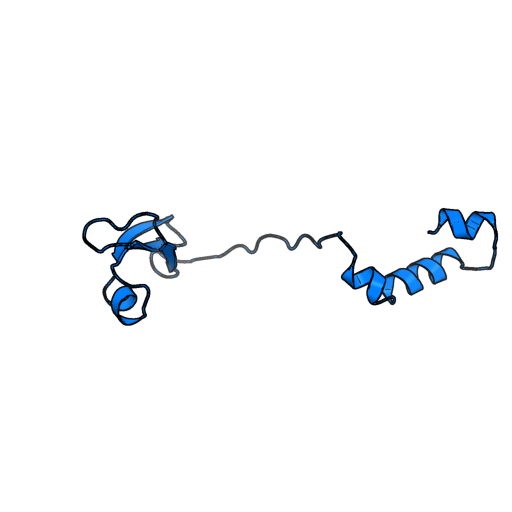TOM 565 C CA . TYR A 1 68 ? -6.600 -10.436 13.186 1.00 95.81 68 TYR A CA 1
ATOM 566 C C . TYR A 1 68 ? -6.530 -9.134 13.976 1.00 95.81 68 TYR A C 1
ATOM 568 O O . TYR A 1 68 ? -7.070 -9.041 15.078 1.00 95.81 68 TYR A O 1
ATOM 576 N N . VAL A 1 69 ? -5.879 -8.122 13.418 1.00 95.69 69 VAL A N 1
ATOM 577 C CA . VAL A 1 69 ? -5.925 -6.752 13.930 1.00 95.69 69 VAL A CA 1
ATOM 578 C C . VAL A 1 69 ? -6.311 -5.848 12.779 1.00 95.69 69 VAL A C 1
ATOM 580 O O . VAL A 1 69 ? -5.605 -5.798 11.776 1.00 95.69 69 VAL A O 1
ATOM 583 N N . VAL A 1 70 ? -7.428 -5.144 12.929 1.00 96.81 70 VAL A N 1
ATOM 584 C CA . VAL A 1 70 ? -7.789 -4.053 12.024 1.00 96.81 70 VAL A CA 1
ATOM 585 C C . VAL A 1 70 ? -7.165 -2.770 12.550 1.00 96.81 70 VAL A C 1
ATOM 587 O O 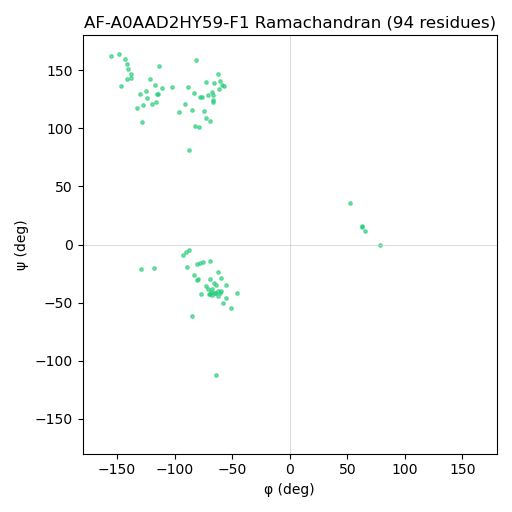. VAL A 1 70 ? -7.201 -2.514 13.755 1.00 96.81 70 VAL A O 1
ATOM 590 N N . ALA A 1 71 ? -6.577 -1.982 11.658 1.00 96.69 71 ALA A N 1
ATOM 591 C CA . ALA A 1 71 ? -6.032 -0.671 11.967 1.00 96.69 71 ALA A CA 1
ATOM 592 C C . ALA A 1 71 ? -6.549 0.346 10.953 1.00 96.69 71 ALA A C 1
ATOM 594 O O . ALA A 1 71 ? -6.440 0.132 9.747 1.00 96.69 71 ALA A O 1
ATOM 595 N N . ALA A 1 72 ? -7.085 1.457 11.447 1.00 96.56 72 ALA A N 1
ATOM 596 C CA . ALA A 1 72 ? -7.510 2.591 10.647 1.00 96.56 72 ALA A CA 1
ATOM 597 C C . ALA A 1 72 ? -6.638 3.798 10.970 1.00 96.56 72 ALA A C 1
ATOM 599 O O . ALA A 1 72 ? -6.438 4.151 12.133 1.00 96.56 72 ALA A O 1
ATOM 600 N N . ARG A 1 73 ? -6.107 4.432 9.927 1.00 95.88 73 ARG A N 1
ATOM 601 C CA . ARG A 1 73 ? -5.201 5.571 10.032 1.00 95.88 73 ARG A CA 1
ATOM 602 C C . ARG A 1 73 ? -5.738 6.765 9.265 1.00 95.88 73 ARG A C 1
ATOM 604 O O . ARG A 1 73 ? -5.949 6.677 8.056 1.00 95.88 73 ARG A O 1
ATOM 611 N N . ASP A 1 74 ? -5.846 7.905 9.934 1.00 94.94 74 ASP A N 1
ATOM 612 C CA . ASP A 1 74 ? -6.134 9.174 9.270 1.00 94.94 74 ASP A CA 1
ATOM 613 C C . ASP A 1 74 ? -4.960 9.603 8.372 1.00 94.94 74 ASP A C 1
ATOM 615 O O . ASP A 1 74 ? -3.790 9.598 8.773 1.00 94.94 74 ASP A O 1
ATOM 619 N N . SER A 1 75 ? -5.260 9.981 7.130 1.00 93.12 75 SER A N 1
ATOM 620 C CA . SER A 1 75 ? -4.237 10.338 6.145 1.00 93.12 75 SER A CA 1
ATOM 621 C C . SER A 1 75 ? -3.527 11.653 6.478 1.00 93.12 75 SER A C 1
ATOM 623 O O . SER A 1 75 ? -2.358 11.794 6.110 1.00 93.12 75 SER A O 1
ATOM 625 N N . LEU A 1 76 ? -4.198 12.597 7.150 1.00 92.31 76 LEU A N 1
ATOM 626 C CA . LEU A 1 76 ? -3.656 13.924 7.454 1.00 92.31 76 LEU A CA 1
ATOM 627 C C . LEU A 1 76 ? -2.814 13.914 8.737 1.00 92.31 76 LEU A C 1
ATOM 629 O O . LEU A 1 76 ? -1.612 14.161 8.700 1.00 92.31 76 LEU A O 1
ATOM 633 N N . THR A 1 77 ? -3.435 13.582 9.865 1.00 93.94 77 THR A N 1
ATOM 634 C CA . THR A 1 77 ? -2.832 13.622 11.210 1.00 93.94 77 THR A CA 1
ATOM 635 C C . THR A 1 77 ? -1.972 12.408 11.521 1.00 93.94 77 THR A C 1
ATOM 637 O O . THR A 1 77 ? -1.173 12.437 12.453 1.00 93.94 77 THR A O 1
ATOM 640 N N . ARG A 1 78 ? -2.131 11.326 10.749 1.00 92.50 78 ARG A N 1
ATOM 641 C CA . ARG A 1 78 ? -1.545 10.009 11.027 1.00 92.50 78 ARG A CA 1
ATOM 642 C C . ARG A 1 78 ? -2.037 9.373 12.328 1.00 92.50 78 ARG A C 1
ATOM 644 O O . ARG A 1 78 ? -1.419 8.402 12.752 1.00 92.50 78 ARG A O 1
ATOM 651 N N . TYR A 1 79 ? -3.130 9.867 12.911 1.00 95.44 79 TYR A N 1
ATOM 652 C CA . TYR A 1 79 ? -3.803 9.232 14.041 1.00 95.44 79 TYR A CA 1
ATOM 653 C C . TYR A 1 79 ? -4.221 7.802 13.680 1.00 95.44 79 TYR A C 1
ATOM 655 O O . TYR A 1 79 ? -4.704 7.574 12.570 1.00 95.44 79 TYR A O 1
ATOM 663 N N . VAL A 1 80 ? -4.009 6.852 14.595 1.00 96.38 80 VAL A N 1
ATOM 664 C CA . VAL A 1 80 ? -4.284 5.424 14.384 1.00 96.38 80 VAL A CA 1
ATOM 665 C C . VAL A 1 80 ? -5.204 4.910 15.480 1.00 96.38 80 VAL A C 1
ATOM 667 O O . VAL A 1 80 ? -4.916 5.089 16.661 1.00 96.38 80 VAL A O 1
ATOM 670 N N . GLU A 1 81 ? -6.249 4.196 15.077 1.00 96.62 81 GLU A N 1
ATOM 671 C CA . GLU A 1 81 ? -7.043 3.342 15.954 1.00 96.62 8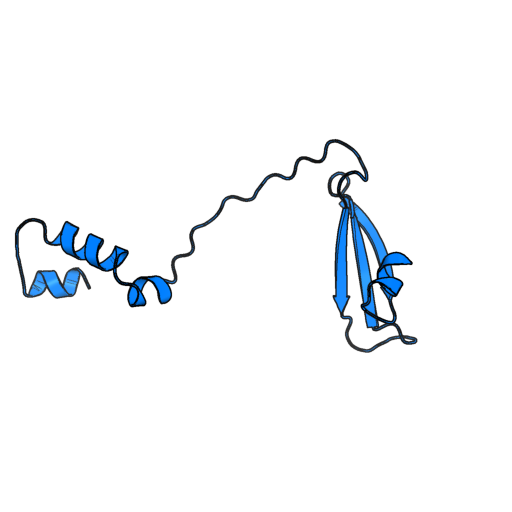1 GLU A CA 1
ATOM 672 C C . GLU A 1 81 ? -6.916 1.894 15.475 1.00 96.62 81 GLU A C 1
ATOM 674 O O . GLU A 1 81 ? -6.943 1.627 14.273 1.00 96.62 81 GLU A O 1
ATOM 679 N N . ALA A 1 82 ? -6.752 0.951 16.403 1.00 95.88 82 ALA A N 1
ATOM 680 C CA . ALA A 1 82 ? -6.658 -0.464 16.077 1.00 95.88 82 ALA A CA 1
ATOM 681 C C . ALA A 1 82 ? -7.452 -1.311 17.071 1.00 95.88 82 ALA A C 1
ATOM 683 O O . ALA A 1 82 ? -7.480 -1.011 18.267 1.00 95.88 82 ALA A O 1
ATOM 684 N N . ARG A 1 83 ? -8.080 -2.386 16.584 1.00 95.19 83 ARG A N 1
ATOM 685 C CA . ARG A 1 83 ? -8.805 -3.350 17.425 1.00 95.19 83 ARG A CA 1
ATOM 686 C C . ARG A 1 83 ? -8.534 -4.788 16.988 1.00 95.19 83 ARG A C 1
ATOM 688 O O . ARG A 1 83 ? -8.362 -5.053 15.795 1.00 95.19 83 ARG A O 1
ATOM 695 N N . PRO A 1 84 ? -8.512 -5.736 17.937 1.00 95.25 84 PRO A N 1
ATOM 696 C CA . PRO A 1 84 ? -8.403 -7.144 17.604 1.00 95.25 84 PRO A CA 1
ATOM 697 C C . PRO A 1 84 ? -9.725 -7.653 17.004 1.00 95.25 84 PRO A C 1
ATOM 699 O O . PRO A 1 84 ? -10.811 -7.328 17.482 1.00 95.25 84 PRO A O 1
ATOM 702 N N . LEU A 1 85 ? -9.633 -8.497 15.977 1.00 95.25 85 LEU A N 1
ATOM 703 C CA . LEU A 1 85 ? -10.754 -9.179 15.331 1.00 95.25 85 LEU A CA 1
ATOM 704 C C . LEU A 1 85 ? -10.580 -10.703 15.400 1.00 95.25 85 LEU A C 1
ATOM 706 O O . LEU A 1 85 ? -9.480 -11.250 15.273 1.00 95.25 85 LEU A O 1
ATOM 710 N N . GLN A 1 86 ? -11.695 -11.407 15.592 1.00 93.50 86 GLN A N 1
ATOM 711 C CA . GLN A 1 86 ? -11.724 -12.875 15.578 1.00 93.50 86 GLN A CA 1
ATOM 712 C C . GLN A 1 86 ? -11.815 -13.437 14.152 1.00 93.50 86 GLN A C 1
ATOM 714 O O . GLN A 1 86 ? -11.346 -14.540 13.887 1.00 93.50 86 GLN A O 1
ATOM 719 N N . ALA A 1 87 ? -12.380 -12.666 13.220 1.00 93.00 87 ALA A N 1
ATOM 720 C CA . ALA A 1 87 ? -12.542 -13.050 11.824 1.00 93.00 87 ALA A CA 1
ATOM 721 C C . ALA A 1 87 ? -12.298 -11.857 10.894 1.00 93.00 87 ALA A C 1
ATOM 723 O O . ALA A 1 87 ? -12.726 -10.744 11.195 1.00 93.00 87 ALA A O 1
ATOM 724 N N . ASP A 1 88 ? -11.662 -12.117 9.754 1.00 93.19 88 ASP A N 1
ATOM 725 C CA . ASP A 1 88 ? -11.489 -11.160 8.662 1.00 93.19 88 ASP A CA 1
ATOM 726 C C . ASP A 1 88 ? -12.698 -11.228 7.718 1.00 93.19 88 ASP A C 1
ATOM 728 O O . ASP A 1 88 ? -12.732 -11.974 6.741 1.00 93.19 88 ASP A O 1
ATOM 732 N N . ASN A 1 89 ? -13.777 -10.545 8.098 1.00 94.56 89 ASN A N 1
ATOM 733 C CA . ASN A 1 89 ? -14.972 -10.433 7.272 1.00 94.56 89 ASN A CA 1
ATOM 734 C C . ASN A 1 89 ? -15.601 -9.045 7.400 1.00 94.56 89 ASN A C 1
ATOM 736 O O . ASN A 1 89 ? -15.407 -8.339 8.391 1.00 94.56 89 ASN A O 1
ATOM 740 N N . ALA A 1 90 ? -16.420 -8.676 6.412 1.00 95.06 90 ALA A N 1
ATOM 741 C CA . ALA A 1 90 ? -17.048 -7.358 6.348 1.00 95.06 90 ALA A CA 1
ATOM 742 C C . ALA A 1 90 ? -17.855 -7.009 7.610 1.00 95.06 90 ALA A C 1
ATOM 744 O O . ALA A 1 90 ? -17.861 -5.861 8.036 1.00 95.06 90 ALA A O 1
ATOM 745 N N . LYS A 1 91 ? -18.503 -7.992 8.251 1.00 95.62 91 LYS A N 1
ATOM 746 C CA . LYS A 1 91 ? -19.297 -7.771 9.470 1.00 95.62 91 LYS A CA 1
ATOM 747 C C . LYS A 1 91 ? -18.421 -7.457 10.685 1.00 95.62 91 LYS A C 1
ATOM 749 O O . LYS A 1 91 ? -18.819 -6.654 11.522 1.00 95.62 91 LYS A O 1
ATOM 754 N N . ALA A 1 92 ? -17.268 -8.107 10.803 1.00 93.44 92 ALA A N 1
ATOM 755 C CA . ALA A 1 92 ? -16.299 -7.856 11.860 1.00 93.44 92 ALA A CA 1
ATOM 756 C C . ALA A 1 92 ? -15.626 -6.491 11.665 1.00 93.44 92 ALA A C 1
ATOM 758 O O . ALA A 1 92 ? -15.532 -5.727 12.620 1.00 93.44 92 ALA A O 1
ATOM 759 N N . ILE A 1 93 ? -15.264 -6.154 10.423 1.00 94.12 93 ILE A N 1
ATOM 760 C CA . ILE A 1 93 ? -14.675 -4.857 10.067 1.00 94.12 93 ILE A CA 1
ATOM 761 C C . ILE A 1 93 ? -15.693 -3.721 10.231 1.00 94.12 93 ILE A C 1
ATOM 763 O O . ILE A 1 93 ? -15.338 -2.666 10.722 1.00 94.12 93 ILE A O 1
ATOM 767 N N . ALA A 1 94 ? -16.971 -3.915 9.905 1.00 93.81 94 ALA A N 1
ATOM 768 C CA . ALA A 1 94 ? -17.996 -2.881 10.094 1.00 93.81 94 ALA A CA 1
ATOM 769 C C . ALA A 1 94 ? -18.337 -2.593 11.571 1.00 93.81 94 ALA A C 1
ATOM 771 O O . ALA A 1 94 ? -19.028 -1.621 11.859 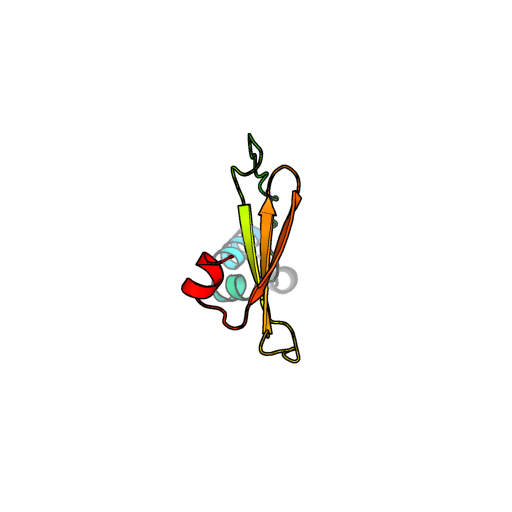1.00 93.81 94 ALA A O 1
ATOM 772 N N . ARG A 1 95 ? -17.916 -3.463 12.500 1.00 91.75 95 ARG A N 1
ATOM 773 C CA . ARG A 1 95 ? -18.072 -3.276 13.956 1.00 91.75 95 ARG A CA 1
ATOM 774 C C . ARG A 1 95 ? -16.866 -2.596 14.606 1.00 91.75 95 ARG A C 1
ATOM 776 O O . ARG A 1 95 ? -16.927 -2.311 15.803 1.00 91.75 95 ARG A O 1
ATOM 783 N N . PHE A 1 96 ? -15.777 -2.437 13.857 1.00 83.06 96 PHE A N 1
ATOM 784 C CA . PHE A 1 96 ? -14.659 -1.592 14.247 1.00 83.06 96 PHE A CA 1
ATOM 785 C C . PHE A 1 96 ? -15.151 -0.147 14.350 1.00 83.06 96 PHE A C 1
ATOM 787 O O . PHE A 1 96 ? -15.003 0.414 15.461 1.00 83.06 96 PHE A O 1
#